Protein AF-A0A5B7CZX9-F1 (afdb_monomer_lite)

pLDDT: mean 76.93, std 22.48, range [30.38, 98.31]

InterPro domains:
  IPR000608 Ubiquitin-conjugating (UBC), catalytic core domain [PF00179] (15-114)
  IPR000608 Ubiquitin-conjugating (UBC), catalytic core domain [PS50127] (1-122)
  IPR016135 Ubiquitin-conjugating enzyme/RWD-like [G3DSA:3.10.110.10] (5-126)
  IPR016135 Ubiquitin-conjugating enzyme/RWD-like [SSF54495] (16-121)
  IPR023313 Ubiquitin-conjugating enzyme, active site [PS00183] (47-63)

Radius of gyration: 16.24 Å; chains: 1; bounding box: 46×31×41 Å

Organism: Portunus trituberculatus (NCBI:txid210409)

Secondary structure (DSSP, 8-state):
-----EEEE----PPTTSTT----EEEE--TTTTTSPPEEEESS----TTB-TTT-BBPHHHHHHH--TT--THHIIIIIHHHHHHS---SS-S-HHHHHHHHH-HHHHHHHHHHHHHHHHHHHHHHHHHGGG-PPP---EEEE-TTS-EEEE---

Foldseek 3Di:
DDQQFAWAFDPQQADALLHQAGWIKTWGDDPPPPQQPIWIATPAAAQAQQAQRPGRTGHRVLRVVPGDNPDDPLCVRVPVVNVCRVDPDLPPTNDVVLSCCVVPPVVVSRVVRNVSRVVNVVVVVVVVVVVVDDDDDPRFHWYQDPVRDTDTPPPD

Sequence (156 aa):
MFQCRWAVRKNIIFSAPYEGGVWKVRVHLPEHYPFKSPSIGFMNKVYHPNIDEVSGTVCLDVINQAWTALYDLSNIFESFLPQLLTYPNPIDPLNGDAAAMYLHKPEEYKKKVSVFATQSKKMFIMSLQFISHQPTCHEHFFEWTENGNLSILLMW

Structure (mmCIF, N/CA/C/O backbone):
data_AF-A0A5B7CZX9-F1
#
_entry.id   AF-A0A5B7CZX9-F1
#
loop_
_atom_site.group_PDB
_atom_site.id
_atom_site.type_symbol
_atom_site.label_atom_id
_atom_site.label_alt_id
_atom_site.label_comp_id
_atom_site.label_asym_id
_atom_site.label_entity_id
_atom_site.label_seq_id
_atom_site.pdbx_PDB_ins_code
_atom_site.Cartn_x
_atom_site.Cartn_y
_atom_site.Cartn_z
_atom_site.occupancy
_atom_site.B_iso_or_equiv
_atom_site.auth_seq_id
_atom_site.auth_comp_id
_atom_site.auth_asym_id
_atom_site.auth_atom_id
_atom_site.pdbx_PDB_model_num
ATOM 1 N N . MET A 1 1 ? 21.965 -18.638 -1.232 1.00 34.47 1 MET A N 1
ATOM 2 C CA . MET A 1 1 ? 21.443 -17.531 -2.062 1.00 34.47 1 MET A CA 1
ATOM 3 C C . MET A 1 1 ? 20.493 -16.735 -1.177 1.00 34.47 1 MET A C 1
ATOM 5 O O . MET A 1 1 ? 19.360 -17.152 -0.977 1.00 34.47 1 MET A O 1
ATOM 9 N N . PHE A 1 2 ? 21.006 -15.714 -0.488 1.00 30.38 2 PHE A N 1
ATOM 10 C CA . PHE A 1 2 ? 20.252 -14.985 0.533 1.00 30.38 2 PHE A CA 1
ATOM 11 C C . PHE A 1 2 ? 19.186 -14.119 -0.146 1.00 30.38 2 PHE A C 1
ATOM 13 O O . PHE A 1 2 ? 19.500 -13.091 -0.734 1.00 30.38 2 PHE A O 1
ATOM 20 N N . GLN A 1 3 ? 17.923 -14.544 -0.093 1.00 35.56 3 GLN A N 1
ATOM 21 C CA . GLN A 1 3 ? 16.805 -13.638 -0.339 1.00 35.56 3 GLN A CA 1
ATOM 22 C C . GLN A 1 3 ? 16.723 -12.691 0.861 1.00 35.56 3 GLN A C 1
ATOM 24 O O . GLN A 1 3 ? 16.081 -13.015 1.859 1.00 35.56 3 GLN A O 1
ATOM 29 N N . CYS A 1 4 ? 17.404 -11.548 0.801 1.00 38.62 4 CYS A N 1
ATOM 30 C CA . CYS A 1 4 ? 17.232 -10.503 1.804 1.00 38.62 4 CYS A CA 1
ATOM 31 C C . CYS A 1 4 ? 15.773 -10.024 1.761 1.00 38.62 4 CYS A C 1
ATOM 33 O O . CYS A 1 4 ? 15.333 -9.403 0.793 1.00 38.62 4 CYS A O 1
ATOM 35 N N . ARG A 1 5 ? 14.998 -10.379 2.791 1.00 44.12 5 ARG A N 1
ATOM 36 C CA . ARG A 1 5 ? 13.646 -9.866 3.026 1.00 44.12 5 ARG A CA 1
ATOM 37 C C . ARG A 1 5 ? 13.799 -8.643 3.913 1.00 44.12 5 ARG A C 1
ATOM 39 O O . ARG A 1 5 ? 14.006 -8.775 5.112 1.00 44.12 5 ARG A O 1
ATOM 46 N N . TRP A 1 6 ? 13.764 -7.461 3.318 1.00 49.09 6 TRP A N 1
ATOM 47 C CA . TRP A 1 6 ? 13.897 -6.223 4.074 1.00 49.09 6 TRP A CA 1
ATOM 48 C C . TRP A 1 6 ? 12.555 -5.886 4.728 1.00 49.09 6 TRP A C 1
ATOM 50 O O . TRP A 1 6 ? 11.526 -5.847 4.047 1.00 49.09 6 TRP A O 1
ATOM 60 N N . ALA A 1 7 ? 12.564 -5.641 6.037 1.00 45.75 7 ALA A N 1
ATOM 61 C CA . ALA A 1 7 ? 11.457 -5.024 6.754 1.00 45.75 7 ALA A CA 1
ATOM 62 C C . ALA A 1 7 ? 11.849 -3.575 7.050 1.00 45.75 7 ALA A C 1
ATOM 64 O O . ALA A 1 7 ? 12.808 -3.324 7.779 1.00 45.75 7 ALA A O 1
ATOM 65 N N . VAL A 1 8 ? 11.128 -2.624 6.465 1.00 47.75 8 VAL A N 1
ATOM 66 C CA . VAL A 1 8 ? 11.347 -1.199 6.723 1.00 47.75 8 VAL A CA 1
ATOM 67 C C . VAL A 1 8 ? 10.303 -0.745 7.726 1.00 47.75 8 VAL A C 1
ATOM 69 O O . VAL A 1 8 ? 9.098 -0.950 7.539 1.00 47.75 8 VAL A O 1
ATOM 72 N N . ARG A 1 9 ? 10.770 -0.119 8.803 1.00 46.38 9 ARG A N 1
ATOM 73 C CA . ARG A 1 9 ? 9.916 0.552 9.774 1.00 46.38 9 ARG A CA 1
ATOM 74 C C . ARG A 1 9 ? 10.123 2.052 9.622 1.00 46.38 9 ARG A C 1
ATOM 76 O O . ARG A 1 9 ? 11.136 2.587 10.052 1.00 46.38 9 ARG A O 1
ATOM 83 N N . LYS A 1 10 ? 9.157 2.727 9.004 1.00 51.41 10 LYS A N 1
ATOM 84 C CA . LYS A 1 10 ? 9.074 4.190 8.993 1.00 51.41 10 LYS A CA 1
ATOM 85 C C . 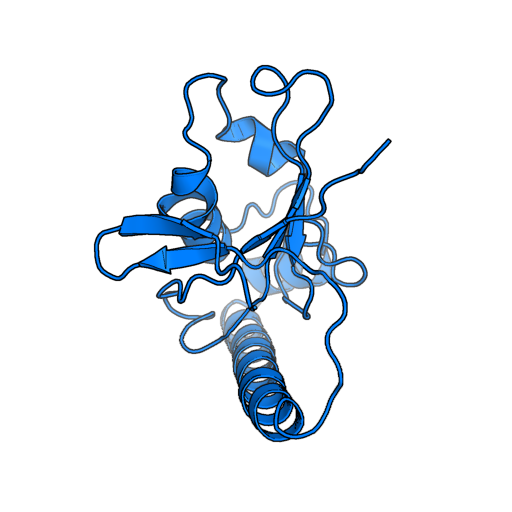LYS A 1 10 ? 7.768 4.583 9.670 1.00 51.41 10 LYS A C 1
ATOM 87 O O . LYS A 1 10 ? 6.725 4.013 9.353 1.00 51.41 10 LYS A O 1
ATOM 92 N N . ASN A 1 11 ? 7.820 5.526 10.609 1.00 50.47 11 ASN A N 1
ATOM 93 C CA . ASN A 1 11 ? 6.613 6.191 11.097 1.00 50.47 11 ASN A CA 1
ATOM 94 C C . ASN A 1 11 ? 6.110 7.093 9.968 1.00 50.47 11 ASN A C 1
ATOM 96 O O . ASN A 1 11 ? 6.481 8.259 9.874 1.00 50.47 11 ASN A O 1
ATOM 100 N N . ILE A 1 12 ? 5.333 6.517 9.056 1.00 56.28 12 ILE A N 1
ATOM 101 C CA . ILE A 1 12 ? 4.661 7.276 8.011 1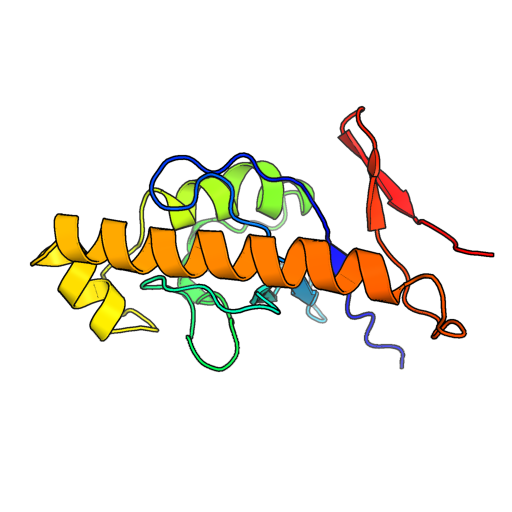.00 56.28 12 ILE A CA 1
ATOM 102 C C . ILE A 1 12 ? 3.481 7.984 8.676 1.00 56.28 12 ILE A C 1
ATOM 104 O O . ILE A 1 12 ? 2.647 7.346 9.322 1.00 56.28 12 ILE A O 1
ATOM 108 N N . ILE A 1 13 ? 3.431 9.309 8.555 1.00 56.12 13 ILE A N 1
ATOM 109 C CA . ILE A 1 13 ? 2.284 10.087 9.018 1.00 56.12 13 ILE A CA 1
ATOM 110 C C . ILE A 1 13 ? 1.178 9.879 7.991 1.00 56.12 13 ILE A C 1
ATOM 112 O O . ILE A 1 13 ? 1.189 10.472 6.915 1.00 56.12 13 ILE A O 1
ATOM 116 N N . PHE A 1 14 ? 0.250 8.986 8.305 1.00 67.44 14 PHE A N 1
ATOM 117 C CA . PHE A 1 14 ? -0.928 8.784 7.481 1.00 67.44 14 PHE A CA 1
ATOM 118 C C . PHE A 1 14 ? -2.009 9.796 7.852 1.00 67.44 14 PHE A C 1
ATOM 120 O O . PHE A 1 14 ? -2.243 10.061 9.030 1.00 67.44 14 PHE A O 1
ATOM 127 N N . SER A 1 15 ? -2.685 10.334 6.843 1.00 72.19 15 SER A N 1
ATOM 128 C CA . SER A 1 15 ? -3.921 11.090 7.014 1.00 72.19 15 SER A CA 1
ATOM 129 C C . SER A 1 15 ? -5.093 10.143 7.315 1.00 72.19 15 SER A C 1
ATOM 131 O O . SER A 1 15 ? -5.005 8.918 7.157 1.00 72.19 15 SER A O 1
ATOM 133 N N . ALA A 1 16 ? -6.215 10.700 7.776 1.00 71.00 16 ALA A N 1
ATOM 134 C CA . ALA A 1 16 ? -7.440 9.930 7.956 1.00 71.00 16 ALA A CA 1
ATOM 135 C C . ALA A 1 16 ? -7.827 9.220 6.637 1.00 71.00 16 ALA A C 1
ATOM 137 O O . ALA A 1 16 ? -7.819 9.862 5.585 1.00 71.00 16 ALA A O 1
ATOM 138 N N . PRO A 1 17 ? -8.197 7.924 6.665 1.00 84.88 17 PRO A N 1
ATOM 139 C CA . PRO A 1 17 ? -8.579 7.141 7.849 1.00 84.88 17 PRO A CA 1
ATOM 140 C C . PRO A 1 17 ? -7.476 6.274 8.492 1.00 84.88 17 PRO A C 1
ATOM 142 O O . PRO A 1 17 ? -7.764 5.570 9.459 1.00 84.88 17 PRO A O 1
ATOM 145 N N . TYR A 1 18 ? -6.238 6.302 7.993 1.00 88.56 18 TYR A N 1
ATOM 146 C CA . TYR A 1 18 ? -5.136 5.440 8.466 1.00 88.56 18 TYR A CA 1
ATOM 147 C C . TYR A 1 18 ? -4.300 6.064 9.596 1.00 88.56 18 TYR A C 1
ATOM 149 O O . TYR A 1 18 ? -3.358 5.443 10.096 1.00 88.56 18 TYR A O 1
ATOM 157 N N . GLU A 1 19 ? -4.643 7.287 9.996 1.00 84.12 19 GLU A N 1
ATOM 158 C CA . GLU A 1 19 ? -3.953 8.061 11.023 1.00 84.12 19 GLU A CA 1
ATOM 159 C C . GLU A 1 19 ? -3.718 7.271 12.320 1.00 84.12 19 GLU A C 1
ATOM 161 O O . GLU A 1 19 ? -4.586 6.561 12.835 1.00 84.12 19 GLU A O 1
ATOM 166 N N . GLY A 1 20 ? -2.502 7.393 12.857 1.00 79.88 20 GLY A N 1
ATOM 167 C CA . GLY A 1 20 ? -2.096 6.773 14.117 1.00 79.88 20 GLY A CA 1
ATOM 168 C C . GLY A 1 20 ? -1.850 5.262 14.059 1.00 79.88 20 GLY A C 1
ATOM 169 O O . GLY A 1 20 ? -1.382 4.707 15.057 1.00 79.88 20 GLY A O 1
ATOM 170 N N . GLY A 1 21 ? -2.126 4.596 12.936 1.00 83.31 21 GLY A N 1
ATOM 171 C CA . GLY A 1 21 ? -1.772 3.195 12.738 1.00 83.31 21 GLY A CA 1
ATOM 172 C C . GLY A 1 21 ? -0.270 2.988 12.538 1.00 83.31 21 GLY A C 1
ATOM 173 O O . GLY A 1 21 ? 0.454 3.881 12.101 1.00 83.31 21 GLY A O 1
ATOM 174 N N . VAL A 1 22 ? 0.209 1.790 12.878 1.00 81.69 22 VAL A N 1
ATOM 175 C CA . VAL A 1 22 ? 1.620 1.408 12.730 1.00 81.69 22 VAL A CA 1
ATOM 176 C C . VAL A 1 22 ? 1.694 0.121 11.932 1.00 81.69 22 VAL A C 1
ATOM 178 O O . VAL A 1 22 ? 1.140 -0.901 12.340 1.00 81.69 22 VAL A O 1
ATOM 181 N N . TRP A 1 23 ? 2.405 0.150 10.809 1.00 83.94 23 TRP A N 1
ATOM 182 C CA . TRP A 1 23 ? 2.562 -1.025 9.966 1.00 83.94 23 TRP A CA 1
ATOM 183 C C . TRP A 1 23 ? 4.018 -1.339 9.657 1.00 83.94 23 TRP A C 1
ATOM 185 O O . TRP A 1 23 ? 4.844 -0.450 9.464 1.00 83.94 23 TRP A O 1
ATOM 195 N N . LYS A 1 24 ? 4.316 -2.637 9.614 1.00 81.75 24 LYS A N 1
ATOM 196 C CA . LYS A 1 24 ? 5.580 -3.176 9.122 1.00 81.75 24 LYS A CA 1
ATOM 197 C C . LYS A 1 24 ? 5.410 -3.509 7.647 1.00 81.75 24 LYS A C 1
ATOM 199 O O . LYS A 1 24 ? 4.487 -4.242 7.285 1.00 81.75 24 LYS A O 1
ATOM 204 N N . VAL A 1 25 ? 6.303 -2.991 6.815 1.00 82.94 25 VAL A N 1
ATOM 205 C CA . VAL A 1 25 ? 6.261 -3.190 5.365 1.00 82.94 25 VAL A CA 1
ATOM 206 C C . VAL A 1 25 ? 7.454 -4.039 4.947 1.00 82.94 25 VAL A C 1
ATOM 208 O O . VAL A 1 25 ? 8.597 -3.726 5.282 1.00 82.94 25 VAL A O 1
ATOM 211 N N . ARG A 1 26 ? 7.178 -5.120 4.217 1.00 85.38 26 ARG A N 1
ATOM 212 C CA . ARG A 1 26 ? 8.182 -5.948 3.549 1.00 85.38 26 ARG A CA 1
ATOM 213 C C . ARG A 1 26 ? 8.400 -5.449 2.125 1.00 85.38 26 ARG A C 1
ATOM 215 O O . ARG A 1 26 ? 7.434 -5.167 1.412 1.00 85.38 26 ARG A O 1
ATOM 222 N N . VAL A 1 27 ? 9.661 -5.399 1.715 1.00 85.81 27 VAL A N 1
ATOM 223 C CA . VAL A 1 27 ? 10.074 -5.044 0.353 1.00 85.81 27 VAL A CA 1
ATOM 224 C C . VAL A 1 27 ? 10.884 -6.190 -0.232 1.00 85.81 27 VAL A C 1
ATOM 226 O O . VAL A 1 27 ? 11.846 -6.657 0.380 1.00 85.81 27 VAL A O 1
ATOM 229 N N . HIS A 1 28 ? 10.501 -6.637 -1.425 1.00 85.56 28 HIS A N 1
ATOM 230 C CA . HIS A 1 28 ? 11.234 -7.639 -2.187 1.00 85.56 28 HIS A CA 1
ATOM 231 C C . HIS A 1 28 ? 11.698 -7.049 -3.519 1.00 85.56 28 HIS A C 1
ATOM 233 O O . HIS A 1 28 ? 10.881 -6.584 -4.313 1.00 85.56 28 HIS A O 1
ATOM 239 N N . LEU A 1 29 ? 13.011 -7.071 -3.755 1.00 86.88 29 LEU A N 1
ATOM 240 C CA . LEU A 1 29 ? 13.609 -6.611 -5.005 1.00 86.88 29 LEU A CA 1
ATOM 241 C C . LEU A 1 29 ? 13.723 -7.798 -5.980 1.00 86.88 29 LEU A C 1
ATOM 243 O O . LEU A 1 29 ? 14.312 -8.813 -5.601 1.00 86.88 29 LEU A O 1
ATOM 247 N N . PRO A 1 30 ? 13.174 -7.705 -7.204 1.00 90.06 30 PRO A N 1
ATOM 248 C CA . PRO A 1 30 ? 13.300 -8.762 -8.205 1.00 90.06 30 PRO A CA 1
ATOM 249 C C . PRO A 1 30 ? 14.702 -8.795 -8.836 1.00 90.06 30 PRO A C 1
ATOM 251 O O . PRO A 1 30 ? 15.462 -7.835 -8.748 1.00 90.06 30 PRO A O 1
ATOM 254 N N . GLU A 1 31 ? 15.012 -9.871 -9.567 1.00 88.31 31 GLU A N 1
ATOM 255 C CA . GLU A 1 31 ? 16.301 -10.070 -10.258 1.00 88.31 31 GLU A CA 1
ATOM 256 C C . GLU A 1 31 ? 16.663 -8.943 -11.245 1.00 88.31 31 GLU A C 1
ATOM 258 O O . GLU A 1 31 ? 17.827 -8.587 -11.383 1.00 88.31 31 GLU A O 1
ATOM 263 N N . HIS A 1 32 ? 15.665 -8.337 -11.897 1.00 90.75 32 HIS A N 1
ATOM 264 C CA . HIS A 1 32 ? 15.861 -7.260 -12.877 1.00 90.75 32 HIS A CA 1
ATOM 265 C C . HIS A 1 32 ? 15.540 -5.863 -12.322 1.00 90.75 32 HIS A C 1
ATOM 267 O O . HIS A 1 32 ? 15.130 -4.974 -13.071 1.00 90.75 32 HIS A O 1
ATOM 273 N N . TYR A 1 33 ? 15.666 -5.656 -11.012 1.00 86.94 33 TYR A N 1
ATOM 274 C CA . TYR A 1 33 ? 15.587 -4.321 -10.417 1.00 86.94 33 TYR A CA 1
ATOM 275 C C . TYR A 1 33 ? 16.720 -3.413 -10.952 1.00 86.94 33 TYR A C 1
ATOM 277 O O . TYR A 1 33 ? 17.847 -3.894 -11.086 1.00 86.94 33 TYR A O 1
ATOM 285 N N . PRO A 1 34 ? 16.479 -2.117 -11.253 1.00 91.69 34 PRO A N 1
ATOM 286 C CA . PRO A 1 34 ? 15.238 -1.355 -11.061 1.00 91.69 34 PRO A CA 1
ATOM 287 C C . PRO A 1 34 ? 14.293 -1.345 -12.278 1.00 91.69 34 PRO A C 1
ATOM 289 O O . PRO A 1 34 ? 13.274 -0.656 -12.254 1.00 91.69 34 PRO A O 1
ATOM 292 N N . PHE A 1 35 ? 14.590 -2.096 -13.345 1.00 93.12 35 PHE A N 1
ATOM 293 C CA . PHE A 1 35 ? 13.722 -2.174 -14.532 1.00 93.12 35 PHE A CA 1
ATOM 294 C C . PHE A 1 35 ? 12.401 -2.903 -14.251 1.00 93.12 35 PHE A C 1
ATOM 296 O O . PHE A 1 35 ? 11.383 -2.588 -14.862 1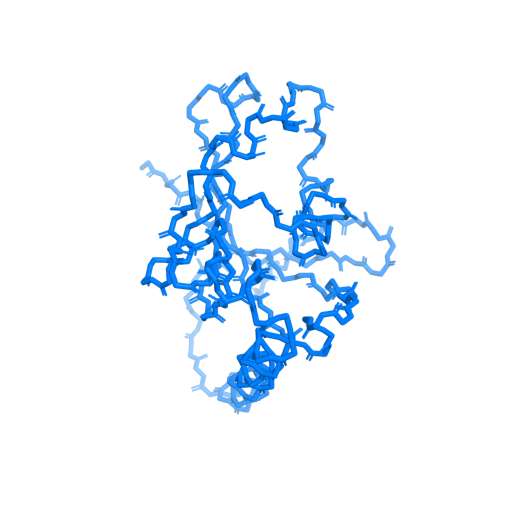.00 93.12 35 PHE A O 1
ATOM 303 N N . LYS A 1 36 ? 12.405 -3.855 -13.309 1.00 93.00 36 LYS A N 1
ATOM 304 C CA . LYS A 1 36 ? 11.195 -4.393 -12.673 1.00 93.00 36 LYS A CA 1
ATOM 305 C C . LYS A 1 36 ? 10.993 -3.743 -11.306 1.00 93.00 36 LYS A C 1
ATOM 307 O O . LYS A 1 36 ? 11.949 -3.603 -10.541 1.00 93.00 36 LYS A O 1
ATOM 312 N N . SER A 1 37 ? 9.748 -3.385 -11.007 1.00 94.81 37 SER A N 1
ATOM 313 C CA . SER A 1 37 ? 9.361 -2.780 -9.734 1.00 94.81 37 SER A CA 1
ATOM 314 C C . SER A 1 37 ? 9.555 -3.738 -8.550 1.00 94.81 37 SER A C 1
ATOM 316 O O . SER A 1 37 ? 9.503 -4.963 -8.714 1.00 94.81 37 SER A O 1
ATOM 318 N N . PRO A 1 38 ? 9.795 -3.212 -7.339 1.00 92.88 38 PRO A N 1
ATOM 319 C CA . PRO A 1 38 ? 9.805 -4.024 -6.134 1.00 92.88 38 PRO A CA 1
ATOM 320 C C . PRO A 1 38 ? 8.397 -4.520 -5.790 1.00 92.88 38 PRO A C 1
ATOM 322 O O . PRO A 1 38 ? 7.402 -3.834 -6.011 1.00 92.88 38 PRO A O 1
ATOM 325 N N . SER A 1 39 ? 8.306 -5.698 -5.176 1.00 92.00 39 SER A N 1
ATOM 326 C CA . SER A 1 39 ? 7.059 -6.169 -4.568 1.00 92.00 39 SER A CA 1
ATOM 327 C C . SER A 1 39 ? 6.947 -5.659 -3.135 1.00 92.00 39 SER A C 1
ATOM 329 O O . SER A 1 39 ? 7.871 -5.831 -2.333 1.00 92.00 39 SER A O 1
ATOM 331 N N . ILE A 1 40 ? 5.803 -5.060 -2.808 1.00 93.69 40 ILE A N 1
ATOM 332 C CA . ILE A 1 40 ? 5.535 -4.444 -1.505 1.00 93.69 40 ILE A CA 1
ATOM 333 C C . ILE A 1 40 ? 4.419 -5.205 -0.799 1.00 93.69 40 ILE A C 1
ATOM 335 O O . ILE A 1 40 ? 3.419 -5.584 -1.409 1.00 93.69 40 ILE A O 1
ATOM 339 N N . GLY A 1 41 ? 4.573 -5.432 0.503 1.00 92.31 41 GLY A N 1
ATOM 340 C CA . GLY A 1 41 ? 3.510 -6.019 1.309 1.00 92.31 41 GLY A CA 1
ATOM 341 C C . GLY A 1 41 ? 3.517 -5.539 2.750 1.00 92.31 41 GLY A C 1
ATOM 342 O O . GLY A 1 41 ? 4.560 -5.248 3.325 1.00 92.31 41 GLY A O 1
ATOM 343 N N . PHE A 1 42 ? 2.346 -5.501 3.359 1.00 91.19 42 PHE A N 1
ATOM 344 C CA . PHE A 1 42 ? 2.158 -5.235 4.772 1.00 91.19 42 PHE A CA 1
ATOM 345 C C . PHE A 1 42 ? 2.242 -6.550 5.553 1.00 91.19 42 PHE A C 1
ATOM 347 O O . PHE A 1 42 ? 1.654 -7.559 5.171 1.00 91.19 42 PHE A O 1
ATOM 354 N N . MET A 1 43 ? 3.026 -6.576 6.630 1.00 84.81 43 MET A N 1
ATOM 355 C CA . MET A 1 43 ? 3.178 -7.775 7.467 1.00 84.81 43 MET A CA 1
ATOM 356 C C . MET A 1 43 ? 2.043 -7.918 8.481 1.00 84.81 43 MET A C 1
ATOM 358 O O . MET A 1 43 ? 1.720 -9.022 8.905 1.00 84.81 43 MET A O 1
ATOM 362 N N . ASN A 1 44 ? 1.447 -6.801 8.886 1.00 85.62 44 ASN A N 1
ATOM 363 C CA . ASN A 1 44 ? 0.273 -6.756 9.741 1.00 85.62 44 ASN A CA 1
ATOM 364 C C . ASN A 1 44 ? -0.929 -6.227 8.954 1.00 85.62 44 ASN A C 1
ATOM 366 O O . ASN A 1 44 ? -0.768 -5.504 7.973 1.00 85.62 44 ASN A O 1
ATOM 370 N N . LYS A 1 45 ? -2.134 -6.603 9.394 1.00 91.56 45 LYS A N 1
ATOM 371 C CA . LYS A 1 45 ? -3.366 -6.391 8.628 1.00 91.56 45 LYS A CA 1
ATOM 372 C C . LYS A 1 45 ? -3.607 -4.915 8.285 1.00 91.56 45 LYS A C 1
ATOM 374 O O . LYS A 1 45 ? -3.537 -4.040 9.152 1.00 91.56 45 LYS A O 1
ATOM 379 N N . VAL A 1 46 ? -3.967 -4.680 7.027 1.00 93.00 46 VAL A N 1
ATOM 380 C CA . VAL A 1 46 ? -4.465 -3.411 6.484 1.00 93.00 46 VAL A CA 1
ATOM 381 C C . VAL A 1 46 ? -5.768 -3.714 5.759 1.00 93.00 46 VAL A C 1
ATOM 383 O O . VAL A 1 46 ? -5.853 -4.717 5.057 1.00 93.00 46 VAL A O 1
ATOM 386 N N . TYR A 1 47 ? -6.770 -2.856 5.920 1.00 96.75 47 TYR A N 1
ATOM 387 C CA . TYR A 1 47 ? -8.017 -2.959 5.171 1.00 96.75 47 TYR A CA 1
ATOM 388 C C . TYR A 1 47 ? -8.027 -1.906 4.065 1.00 96.75 47 TYR A C 1
ATOM 390 O O . TYR A 1 47 ? -8.233 -0.741 4.372 1.00 96.75 47 TYR A O 1
ATOM 398 N N . HIS A 1 48 ? -7.760 -2.288 2.814 1.00 97.38 48 HIS A N 1
ATOM 399 C CA . HIS A 1 48 ? -7.611 -1.346 1.699 1.00 97.38 48 HIS A CA 1
ATOM 400 C C . HIS A 1 48 ? -7.953 -2.013 0.350 1.00 97.38 48 HIS A C 1
ATOM 402 O O . HIS A 1 48 ? -7.574 -3.167 0.158 1.00 97.38 48 HIS A O 1
ATOM 408 N N . PRO A 1 49 ? -8.586 -1.312 -0.615 1.00 98.19 49 PRO A N 1
ATOM 409 C CA . PRO A 1 49 ? -8.967 -1.874 -1.920 1.00 98.19 49 PRO A CA 1
ATOM 410 C C . PRO A 1 49 ? -7.831 -2.559 -2.697 1.00 98.19 49 PRO A C 1
ATOM 412 O O . PRO A 1 49 ? -8.012 -3.636 -3.256 1.00 98.19 49 PRO A O 1
ATOM 415 N N . ASN A 1 50 ? -6.639 -1.961 -2.710 1.00 98.31 50 ASN A N 1
ATOM 416 C CA . ASN A 1 50 ? -5.476 -2.471 -3.455 1.00 98.31 50 ASN A CA 1
ATOM 417 C C . ASN A 1 50 ? -4.494 -3.294 -2.607 1.00 98.31 50 ASN A C 1
ATOM 419 O O . ASN A 1 50 ? -3.345 -3.464 -3.015 1.00 98.31 50 ASN A O 1
ATOM 423 N N . ILE A 1 51 ? -4.905 -3.754 -1.421 1.00 98.00 51 ILE A N 1
ATOM 424 C CA . ILE A 1 51 ? -4.082 -4.608 -0.556 1.00 98.00 51 ILE A CA 1
ATOM 425 C C . ILE A 1 51 ? -4.842 -5.905 -0.306 1.00 98.00 51 ILE A C 1
ATOM 427 O O . ILE A 1 51 ? -5.970 -5.884 0.185 1.00 98.00 51 ILE A O 1
ATOM 431 N N . ASP A 1 52 ? -4.216 -7.033 -0.626 1.00 97.19 52 ASP A N 1
ATOM 432 C CA . ASP A 1 52 ? -4.767 -8.346 -0.309 1.00 97.19 52 ASP A CA 1
ATOM 433 C C . ASP A 1 52 ? -4.859 -8.530 1.214 1.00 97.19 52 ASP A C 1
ATOM 435 O O . ASP A 1 52 ? -3.867 -8.381 1.929 1.00 97.19 52 ASP A O 1
ATOM 439 N N . GLU A 1 53 ? -6.044 -8.858 1.726 1.00 93.75 53 GLU A N 1
ATOM 440 C CA . GLU A 1 53 ? -6.306 -8.880 3.172 1.00 93.75 53 GLU A CA 1
ATOM 441 C C . GLU A 1 53 ? -5.577 -10.024 3.894 1.00 93.75 53 GLU A C 1
ATOM 443 O O . GLU A 1 53 ? -5.249 -9.908 5.079 1.00 93.75 53 GLU A O 1
ATOM 448 N N . VAL A 1 54 ? -5.302 -11.125 3.186 1.00 92.81 54 VAL A N 1
ATOM 449 C CA . VAL A 1 54 ? -4.678 -12.326 3.758 1.00 92.81 54 VAL A CA 1
ATOM 450 C C . VAL A 1 54 ? -3.159 -12.197 3.780 1.00 92.81 54 VAL A C 1
ATOM 452 O O . VAL A 1 54 ? -2.533 -12.350 4.829 1.00 92.81 54 VAL A O 1
ATOM 455 N N . SER A 1 55 ? -2.548 -11.913 2.633 1.00 94.19 55 SER A N 1
ATOM 456 C CA . SER A 1 55 ? -1.094 -11.822 2.491 1.00 94.19 55 SER A CA 1
ATOM 457 C C . SER A 1 55 ? -0.542 -10.433 2.817 1.00 94.19 55 SER A C 1
ATOM 459 O O . SER A 1 55 ? 0.660 -10.303 3.069 1.00 94.19 55 SER A O 1
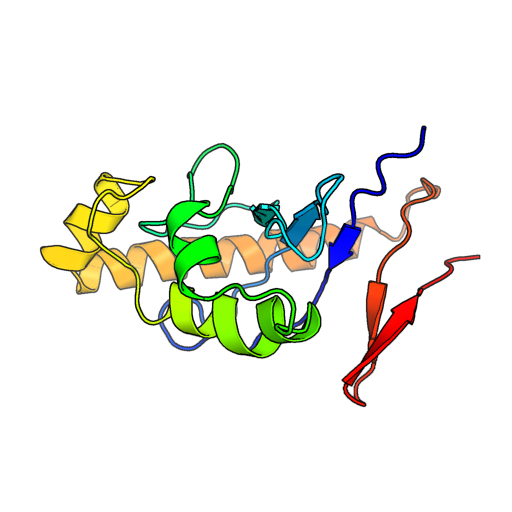ATOM 461 N N . GLY A 1 56 ? -1.371 -9.388 2.774 1.00 95.12 56 GLY A N 1
ATOM 462 C CA . GLY A 1 56 ? -0.961 -7.987 2.879 1.00 95.12 56 GLY A CA 1
ATOM 463 C C . GLY A 1 56 ? -0.271 -7.450 1.623 1.00 95.12 56 GLY A C 1
ATOM 464 O O . GLY A 1 56 ? 0.340 -6.386 1.675 1.00 95.12 56 GLY A O 1
ATOM 465 N N . THR A 1 57 ? -0.292 -8.183 0.510 1.00 96.06 57 THR A N 1
ATOM 466 C CA . THR A 1 57 ? 0.396 -7.787 -0.727 1.00 96.06 57 THR A CA 1
ATOM 467 C C . THR A 1 57 ? -0.280 -6.572 -1.353 1.00 96.06 57 THR A C 1
ATOM 469 O O . THR A 1 57 ? -1.498 -6.556 -1.519 1.00 96.06 57 THR A O 1
ATOM 472 N N . VAL A 1 58 ? 0.511 -5.559 -1.707 1.00 97.44 58 VAL A N 1
ATOM 473 C CA . VAL A 1 58 ? 0.047 -4.416 -2.500 1.00 97.44 58 VAL A CA 1
ATOM 474 C C . VAL A 1 58 ? -0.054 -4.855 -3.957 1.00 97.44 58 VAL A C 1
ATOM 476 O O . VAL A 1 58 ? 0.848 -5.526 -4.460 1.00 97.44 58 VAL A O 1
ATOM 479 N N . CYS A 1 59 ? -1.140 -4.484 -4.633 1.00 97.25 59 CYS A N 1
ATOM 480 C CA . CYS A 1 59 ? -1.341 -4.818 -6.040 1.00 97.25 59 CYS A CA 1
ATOM 481 C C . CYS A 1 59 ? -0.147 -4.369 -6.902 1.00 97.25 59 CYS A C 1
ATOM 483 O O . CYS A 1 59 ? 0.318 -3.232 -6.819 1.00 97.25 59 CYS A O 1
ATOM 485 N N . LEU A 1 60 ? 0.369 -5.283 -7.726 1.00 95.50 60 LEU A N 1
ATOM 486 C CA . LEU A 1 60 ? 1.540 -5.012 -8.555 1.00 95.50 60 LEU A CA 1
ATOM 487 C C . LEU A 1 60 ? 1.233 -3.974 -9.643 1.00 95.50 60 LEU A C 1
ATOM 489 O O . LEU A 1 60 ? 2.084 -3.144 -9.954 1.00 95.50 60 LEU A O 1
ATOM 493 N N . ASP A 1 61 ? 0.009 -3.971 -10.166 1.00 95.12 61 ASP A N 1
ATOM 494 C CA . ASP A 1 61 ? -0.389 -3.052 -11.231 1.00 95.12 61 ASP A CA 1
ATOM 495 C C . ASP A 1 61 ? -0.420 -1.600 -10.747 1.00 95.12 61 ASP A C 1
ATOM 497 O O . ASP A 1 61 ? 0.050 -0.715 -11.459 1.00 95.12 61 ASP A O 1
ATOM 501 N N . VAL A 1 62 ? -0.865 -1.340 -9.508 1.00 95.75 62 VAL A N 1
ATOM 502 C CA . VAL A 1 62 ? -0.804 0.021 -8.939 1.00 95.75 62 VAL A CA 1
ATOM 503 C C . VAL A 1 62 ? 0.632 0.461 -8.647 1.00 95.75 62 VAL A C 1
ATOM 505 O O . VAL A 1 62 ? 0.946 1.635 -8.812 1.00 95.75 62 VAL A O 1
ATOM 508 N N . ILE A 1 63 ? 1.530 -0.460 -8.274 1.00 95.31 63 ILE A N 1
ATOM 509 C CA . ILE A 1 63 ? 2.962 -0.147 -8.126 1.00 95.31 63 ILE A CA 1
ATOM 510 C C . ILE A 1 63 ? 3.553 0.231 -9.490 1.00 95.31 63 ILE A C 1
ATOM 512 O O . ILE A 1 63 ? 4.243 1.242 -9.613 1.00 95.31 63 ILE A O 1
ATOM 516 N N . ASN A 1 64 ? 3.252 -0.548 -10.529 1.00 94.94 64 ASN A N 1
ATOM 517 C CA . ASN A 1 64 ? 3.773 -0.338 -11.880 1.00 94.94 64 ASN A CA 1
ATOM 518 C C . ASN A 1 64 ? 3.276 0.954 -12.543 1.00 94.94 64 ASN A C 1
ATOM 520 O O . ASN A 1 64 ? 3.945 1.454 -13.441 1.00 94.94 64 ASN A O 1
ATOM 524 N N . GLN A 1 65 ? 2.148 1.519 -12.103 1.00 93.56 65 GLN A N 1
ATOM 525 C CA . GLN A 1 65 ? 1.673 2.827 -12.574 1.00 93.56 65 GLN A CA 1
ATOM 526 C C . GLN A 1 65 ? 2.569 3.987 -12.112 1.00 93.56 65 GLN A C 1
ATOM 528 O O . GLN A 1 65 ? 2.674 4.991 -12.812 1.00 93.56 65 GLN A O 1
ATOM 533 N N . ALA A 1 66 ? 3.211 3.858 -10.947 1.00 91.69 66 ALA A N 1
ATOM 534 C CA . ALA A 1 66 ? 4.089 4.885 -10.382 1.00 91.69 66 ALA A CA 1
ATOM 535 C C . ALA A 1 66 ? 5.582 4.593 -10.606 1.00 91.69 66 ALA A C 1
ATOM 537 O O . ALA A 1 66 ? 6.401 5.513 -10.644 1.00 91.69 66 ALA A O 1
ATOM 538 N N . TRP A 1 67 ? 5.954 3.316 -10.722 1.00 95.25 67 TRP A N 1
ATOM 539 C CA . TRP A 1 67 ? 7.349 2.898 -10.760 1.00 95.25 67 TRP A CA 1
ATOM 540 C C . TRP A 1 67 ? 8.034 3.232 -12.086 1.00 95.25 67 TRP A C 1
ATOM 542 O O . TRP A 1 67 ? 7.554 2.913 -13.171 1.00 95.25 67 TRP A O 1
ATOM 552 N N . THR A 1 68 ? 9.240 3.781 -11.986 1.00 95.00 68 THR A N 1
ATOM 553 C CA . THR A 1 68 ? 10.192 3.888 -13.095 1.00 95.00 68 THR A CA 1
ATOM 554 C C . THR A 1 68 ? 11.574 3.486 -12.588 1.00 95.00 68 THR A C 1
ATOM 556 O O . THR A 1 68 ? 11.826 3.533 -11.387 1.00 95.00 68 THR A O 1
ATOM 559 N N . ALA A 1 69 ? 12.505 3.137 -13.479 1.00 91.94 69 ALA A N 1
ATOM 560 C CA . ALA A 1 69 ? 13.872 2.784 -13.075 1.00 91.94 69 ALA A CA 1
ATOM 561 C C . ALA A 1 69 ? 14.636 3.932 -12.373 1.00 91.94 69 ALA A C 1
ATOM 563 O O . ALA A 1 69 ? 15.671 3.691 -11.760 1.00 91.94 69 ALA A O 1
ATOM 564 N N . LEU A 1 70 ? 14.127 5.168 -12.470 1.00 92.06 70 LEU A N 1
ATOM 565 C CA . LEU A 1 70 ? 14.654 6.361 -11.801 1.00 92.06 70 LEU A CA 1
ATOM 566 C C . LEU A 1 70 ? 13.941 6.664 -10.472 1.00 92.06 70 LEU A C 1
ATOM 568 O O . LEU A 1 70 ? 14.302 7.616 -9.784 1.00 92.06 70 LEU A O 1
ATOM 572 N N . TYR A 1 71 ? 12.908 5.896 -10.124 1.00 87.00 71 TYR A N 1
ATOM 573 C CA . TYR A 1 71 ? 12.137 6.091 -8.906 1.00 87.00 71 TYR A CA 1
ATOM 574 C C . TYR A 1 71 ? 12.911 5.528 -7.712 1.00 87.00 71 TYR A C 1
ATOM 576 O O . TYR A 1 71 ? 13.130 4.321 -7.616 1.00 87.00 71 TYR A O 1
ATOM 584 N N . ASP A 1 72 ? 13.345 6.407 -6.809 1.00 85.69 72 ASP A N 1
ATOM 585 C CA . ASP A 1 72 ? 14.080 5.989 -5.615 1.00 85.69 72 ASP A CA 1
ATOM 586 C C . ASP A 1 72 ? 13.208 5.111 -4.699 1.00 85.69 72 ASP A C 1
ATOM 588 O O . ASP A 1 72 ? 12.005 5.329 -4.536 1.00 85.69 72 ASP A O 1
ATOM 592 N N . LEU A 1 73 ? 13.823 4.112 -4.068 1.00 82.81 73 LEU A N 1
ATOM 593 C CA . LEU A 1 73 ? 13.159 3.191 -3.152 1.00 82.81 73 LEU A CA 1
ATOM 594 C C . LEU A 1 73 ? 12.598 3.925 -1.922 1.00 82.81 73 LEU A C 1
ATOM 596 O O . LEU A 1 73 ? 11.567 3.528 -1.380 1.00 82.81 73 LEU A O 1
ATOM 600 N N . SER A 1 74 ? 13.248 5.013 -1.502 1.00 85.25 74 SER A N 1
ATOM 601 C CA . SER A 1 74 ? 12.782 5.915 -0.439 1.00 85.25 74 SER A CA 1
ATOM 602 C C . SER A 1 74 ? 11.379 6.476 -0.720 1.00 85.25 74 SER A C 1
ATOM 604 O O . SER A 1 74 ? 10.519 6.483 0.171 1.00 85.25 74 SER A O 1
ATOM 606 N N . ASN A 1 75 ? 11.101 6.819 -1.984 1.00 87.69 75 ASN A N 1
ATOM 607 C CA . ASN A 1 75 ? 9.831 7.389 -2.433 1.00 87.69 75 ASN A CA 1
ATOM 608 C C . ASN A 1 75 ? 8.652 6.427 -2.258 1.00 87.69 75 ASN A C 1
ATOM 610 O O . ASN A 1 75 ? 7.508 6.878 -2.172 1.00 87.69 75 ASN A O 1
ATOM 614 N N . ILE A 1 76 ? 8.899 5.116 -2.134 1.00 87.62 76 ILE A N 1
ATOM 615 C CA . ILE A 1 76 ? 7.843 4.151 -1.797 1.00 87.62 76 ILE A CA 1
ATOM 616 C C . ILE A 1 76 ? 7.185 4.523 -0.467 1.00 87.62 76 ILE A C 1
ATOM 618 O O . ILE A 1 76 ? 5.962 4.506 -0.342 1.00 87.62 76 ILE A O 1
ATOM 622 N N . PHE A 1 77 ? 7.997 4.878 0.526 1.00 84.44 77 PHE A N 1
ATOM 623 C CA . PHE A 1 77 ? 7.532 5.192 1.875 1.00 84.44 77 PHE A CA 1
ATOM 624 C C . PHE A 1 77 ? 7.129 6.655 2.031 1.00 84.44 77 PHE A C 1
ATOM 626 O O . PHE A 1 77 ? 6.252 6.959 2.835 1.00 84.44 77 PHE A O 1
ATOM 633 N N . GLU A 1 78 ? 7.782 7.555 1.297 1.00 83.44 78 GLU A N 1
ATOM 634 C CA . GLU A 1 78 ? 7.566 9.002 1.414 1.00 83.44 78 GLU A CA 1
ATOM 635 C C . GLU A 1 78 ? 6.412 9.514 0.560 1.00 83.44 78 GLU A C 1
ATOM 637 O O . GLU A 1 78 ? 5.777 10.498 0.928 1.00 83.44 78 GLU A O 1
ATOM 642 N N . SER A 1 79 ? 6.119 8.843 -0.554 1.00 89.06 79 SER A N 1
ATOM 643 C CA . SER A 1 79 ? 5.147 9.318 -1.537 1.00 89.06 79 SER A CA 1
ATOM 644 C C . SER A 1 79 ? 4.126 8.246 -1.900 1.00 89.06 79 SER A C 1
ATOM 646 O O . SER A 1 79 ? 2.941 8.408 -1.609 1.00 89.06 79 SER A O 1
ATOM 648 N N . PHE A 1 80 ? 4.567 7.113 -2.452 1.00 92.69 80 PHE A N 1
ATOM 649 C CA . PHE A 1 80 ? 3.661 6.112 -3.020 1.00 92.69 80 PHE A CA 1
ATOM 650 C C . PHE A 1 80 ? 2.666 5.535 -2.001 1.00 92.69 80 PHE A C 1
ATOM 652 O O . PHE A 1 80 ? 1.460 5.596 -2.226 1.00 92.69 80 PHE A O 1
ATOM 659 N N . LEU A 1 81 ? 3.135 4.988 -0.872 1.00 91.75 81 LEU A N 1
ATOM 660 C CA . LEU A 1 81 ? 2.252 4.393 0.140 1.00 91.75 81 LEU A CA 1
ATOM 661 C C . LEU A 1 81 ? 1.311 5.424 0.795 1.00 91.75 81 LEU A C 1
ATOM 663 O O . LEU A 1 81 ? 0.119 5.124 0.895 1.00 91.75 81 LEU A O 1
ATOM 667 N N . PRO A 1 82 ? 1.772 6.626 1.210 1.00 89.19 82 PRO A N 1
ATOM 668 C CA . PRO A 1 82 ? 0.874 7.691 1.660 1.00 89.19 82 PRO A CA 1
ATOM 669 C C . PRO A 1 82 ? -0.219 8.039 0.643 1.00 89.19 82 PRO A C 1
ATOM 671 O O . PRO A 1 82 ? -1.392 8.144 1.010 1.00 89.19 82 PRO A O 1
ATOM 674 N N . GLN A 1 83 ? 0.148 8.192 -0.633 1.00 91.44 83 GLN A N 1
ATOM 675 C CA . GLN A 1 83 ? -0.799 8.524 -1.696 1.00 91.44 83 GLN A CA 1
ATOM 676 C C . GLN A 1 83 ? -1.802 7.396 -1.931 1.00 91.44 83 GLN A C 1
ATOM 678 O O . GLN A 1 83 ? -3.001 7.664 -1.951 1.00 91.44 83 GLN A O 1
ATOM 683 N N . LEU A 1 84 ? -1.332 6.150 -2.029 1.00 94.06 84 LEU A N 1
ATOM 684 C CA . LEU A 1 84 ? -2.182 4.982 -2.253 1.00 94.06 84 LEU A CA 1
ATOM 685 C C . LEU A 1 84 ? -3.229 4.828 -1.145 1.00 94.06 84 LEU A C 1
ATOM 687 O O . LEU A 1 84 ? -4.405 4.659 -1.439 1.00 94.06 84 LEU A O 1
ATOM 691 N N . LEU A 1 85 ? -2.819 4.938 0.123 1.00 92.06 85 LEU A N 1
ATOM 692 C CA . LEU A 1 85 ? -3.738 4.804 1.258 1.00 92.06 85 LEU A CA 1
ATOM 693 C C . LEU A 1 85 ? -4.741 5.962 1.351 1.00 92.06 85 LEU A C 1
ATOM 695 O O . LEU A 1 85 ? -5.847 5.773 1.858 1.00 92.06 85 LEU A O 1
ATOM 699 N N . THR A 1 86 ? -4.374 7.149 0.865 1.00 90.00 86 THR A N 1
ATOM 700 C CA . THR A 1 86 ? -5.281 8.307 0.825 1.00 90.00 86 THR A CA 1
ATOM 701 C C . THR A 1 86 ? -6.288 8.186 -0.320 1.00 90.00 86 THR A C 1
ATOM 703 O O . THR A 1 86 ? -7.472 8.477 -0.140 1.00 90.00 86 THR A O 1
ATOM 706 N N . TYR A 1 87 ? -5.832 7.727 -1.486 1.00 91.31 87 TYR A N 1
ATOM 707 C CA . TYR A 1 87 ? -6.612 7.652 -2.718 1.00 91.31 87 TYR A CA 1
ATOM 708 C C . TYR A 1 87 ? -6.519 6.241 -3.318 1.00 91.31 87 TYR A C 1
ATOM 710 O O . TYR A 1 87 ? -5.720 6.007 -4.228 1.00 91.31 87 TYR A O 1
ATOM 718 N N . PRO A 1 88 ? -7.331 5.288 -2.819 1.00 92.69 88 PRO A N 1
ATOM 719 C CA . PRO A 1 88 ? -7.361 3.939 -3.362 1.00 92.69 88 PRO A CA 1
ATOM 720 C C . PRO A 1 88 ? -7.784 3.939 -4.831 1.00 92.69 88 PRO A C 1
ATOM 722 O O . PRO A 1 88 ? -8.637 4.730 -5.235 1.00 92.69 88 PRO A O 1
ATOM 725 N N . ASN A 1 89 ? -7.266 2.992 -5.610 1.00 91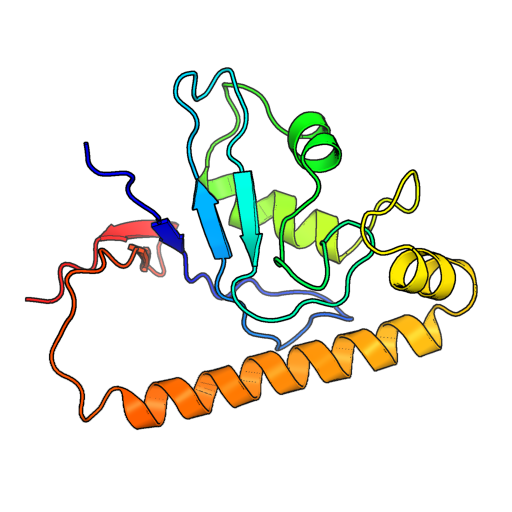.31 89 ASN A N 1
ATOM 726 C CA . ASN A 1 89 ? -7.781 2.707 -6.942 1.00 91.31 89 ASN A CA 1
ATOM 727 C C . ASN A 1 89 ? -8.916 1.666 -6.835 1.00 91.31 89 ASN A C 1
ATOM 729 O O . ASN A 1 89 ? -8.641 0.512 -6.501 1.00 91.31 89 ASN A O 1
ATOM 733 N N . PRO A 1 90 ? -10.186 2.028 -7.093 1.00 90.56 90 PRO A N 1
ATOM 734 C CA . PRO A 1 90 ? -11.302 1.090 -7.002 1.00 90.56 90 PRO A CA 1
ATOM 735 C C . PRO A 1 90 ? -11.459 0.197 -8.245 1.00 90.56 90 PRO A C 1
ATOM 737 O O . PRO A 1 90 ? -12.333 -0.667 -8.245 1.00 90.56 90 PRO A O 1
ATOM 740 N N . ILE A 1 91 ? -10.666 0.413 -9.299 1.00 89.81 91 ILE A N 1
ATOM 741 C CA . ILE A 1 91 ? -10.671 -0.396 -10.523 1.00 89.81 91 ILE A CA 1
ATOM 742 C C . ILE A 1 91 ? -9.867 -1.671 -10.251 1.00 89.81 91 ILE A C 1
ATOM 744 O O . ILE A 1 91 ? -8.736 -1.588 -9.778 1.00 89.81 91 ILE A O 1
ATOM 748 N N . ASP A 1 92 ? -10.465 -2.832 -10.527 1.00 90.75 92 ASP A N 1
ATOM 749 C CA . ASP A 1 92 ? -9.882 -4.168 -10.323 1.00 90.75 92 ASP A CA 1
ATOM 750 C C . ASP A 1 92 ? -9.186 -4.350 -8.951 1.00 90.75 92 ASP A C 1
ATOM 752 O O . ASP A 1 92 ? -7.976 -4.584 -8.858 1.00 90.75 92 ASP A O 1
ATOM 756 N N . PRO A 1 93 ? -9.938 -4.212 -7.840 1.00 96.56 93 PRO A N 1
ATOM 757 C CA . PRO A 1 93 ? -9.381 -4.254 -6.493 1.00 96.56 93 PRO A CA 1
ATOM 758 C C . PRO A 1 93 ? -8.957 -5.674 -6.090 1.00 96.56 93 PRO A C 1
ATOM 760 O O . PRO A 1 93 ? -9.617 -6.655 -6.427 1.00 96.56 93 PRO A O 1
ATOM 763 N N . LEU A 1 94 ? -7.916 -5.783 -5.257 1.00 97.38 94 LEU A N 1
ATOM 764 C CA . LEU A 1 94 ? -7.580 -7.048 -4.586 1.00 97.38 94 LEU A CA 1
ATOM 765 C C . LEU A 1 94 ? -8.563 -7.363 -3.455 1.00 97.38 94 LEU A C 1
ATOM 767 O O . LEU A 1 94 ? -8.839 -8.525 -3.172 1.00 97.38 94 LEU A O 1
ATOM 771 N N . ASN A 1 95 ? -9.101 -6.325 -2.813 1.00 97.62 95 ASN A N 1
ATOM 772 C CA . ASN A 1 95 ? -10.130 -6.438 -1.791 1.00 97.62 95 ASN A CA 1
ATOM 773 C C . ASN A 1 95 ? -11.432 -5.805 -2.300 1.00 97.62 95 ASN A C 1
ATOM 775 O O . ASN A 1 95 ? -11.664 -4.601 -2.146 1.00 97.62 95 ASN A O 1
ATOM 779 N N . GLY A 1 96 ? -12.277 -6.634 -2.919 1.00 97.44 96 GLY A N 1
ATOM 780 C CA . GLY A 1 96 ? -13.568 -6.214 -3.471 1.00 97.44 96 GLY A CA 1
ATOM 781 C C . GLY A 1 96 ? -14.512 -5.626 -2.421 1.00 97.44 96 GLY A C 1
ATOM 782 O O . GLY A 1 96 ? -15.167 -4.620 -2.687 1.00 97.44 96 GLY A O 1
ATOM 783 N N . ASP A 1 97 ? -14.517 -6.171 -1.202 1.00 97.00 97 ASP A N 1
ATOM 784 C CA . ASP A 1 97 ? -15.340 -5.654 -0.103 1.00 97.00 97 ASP A CA 1
ATOM 785 C C . ASP A 1 97 ? -14.899 -4.249 0.315 1.00 97.00 97 ASP A C 1
ATOM 787 O O . ASP A 1 97 ? -15.730 -3.362 0.524 1.00 97.00 97 ASP A O 1
ATOM 791 N N . ALA A 1 98 ? -13.585 -4.027 0.429 1.00 97.12 98 ALA A N 1
ATOM 792 C CA . ALA A 1 98 ? -13.030 -2.716 0.750 1.00 97.12 98 ALA A CA 1
ATOM 793 C C . ALA A 1 98 ? -13.346 -1.698 -0.350 1.00 97.12 98 ALA A C 1
ATOM 795 O O . ALA A 1 98 ? -13.716 -0.570 -0.032 1.00 97.12 98 ALA A O 1
ATOM 796 N N . ALA A 1 99 ? -13.256 -2.092 -1.623 1.00 97.38 99 ALA A N 1
ATOM 797 C CA . ALA A 1 99 ? -13.601 -1.232 -2.752 1.00 97.38 99 ALA A CA 1
ATOM 798 C C . ALA A 1 99 ? -15.095 -0.877 -2.777 1.00 97.38 99 ALA A C 1
ATOM 800 O O . ALA A 1 99 ? -15.447 0.297 -2.886 1.00 97.38 99 ALA A O 1
ATOM 801 N N . ALA A 1 100 ? -15.979 -1.863 -2.600 1.00 97.31 100 ALA A N 1
ATOM 802 C CA . ALA A 1 100 ? -17.421 -1.640 -2.546 1.00 97.31 100 ALA A CA 1
ATOM 803 C C . ALA A 1 100 ? -17.806 -0.721 -1.377 1.00 97.31 100 ALA A C 1
ATOM 805 O O . ALA A 1 100 ? -18.615 0.194 -1.539 1.00 97.31 100 ALA A O 1
ATOM 806 N N . MET A 1 101 ? -17.199 -0.918 -0.203 1.00 97.00 101 MET A N 1
ATOM 807 C CA . MET A 1 101 ? -17.425 -0.056 0.956 1.00 97.00 101 MET A CA 1
ATOM 808 C C . MET A 1 101 ? -16.871 1.353 0.728 1.00 97.00 101 MET A C 1
ATOM 810 O O . MET A 1 101 ? -17.544 2.323 1.062 1.00 97.00 101 MET A O 1
ATOM 814 N N . TYR A 1 102 ? -15.691 1.485 0.121 1.00 95.94 102 TYR A N 1
ATOM 815 C CA . TYR A 1 102 ? -15.107 2.778 -0.238 1.00 95.94 102 TYR A CA 1
ATOM 816 C C . TYR A 1 102 ? -16.017 3.577 -1.184 1.00 95.94 102 TYR A C 1
ATOM 818 O O . TYR A 1 102 ? -16.261 4.757 -0.937 1.00 95.94 102 TYR A O 1
ATOM 826 N N . LEU A 1 103 ? -16.571 2.930 -2.215 1.00 95.81 103 LEU A N 1
ATOM 827 C CA . LEU A 1 103 ? -17.424 3.575 -3.219 1.00 95.81 103 LEU A CA 1
ATOM 828 C C . LEU A 1 103 ? -18.839 3.883 -2.718 1.00 95.81 103 LEU A C 1
ATOM 830 O O . LEU A 1 103 ? -19.376 4.951 -3.004 1.00 95.81 103 LEU A O 1
ATOM 834 N N . HIS A 1 104 ? -19.466 2.951 -1.999 1.00 97.06 104 HIS A N 1
ATOM 835 C CA . HIS A 1 104 ? -20.896 3.035 -1.683 1.00 97.06 104 HIS A CA 1
ATOM 836 C C . HIS A 1 104 ? -21.187 3.408 -0.228 1.00 97.06 104 HIS A C 1
ATOM 838 O O . HIS A 1 104 ? -22.301 3.826 0.086 1.00 97.06 104 HIS A O 1
ATOM 844 N N . LYS A 1 105 ? -20.217 3.240 0.678 1.00 96.56 105 LYS A N 1
ATOM 845 C CA . LYS A 1 105 ? -20.384 3.423 2.128 1.00 96.56 105 LYS A CA 1
ATOM 846 C C . LYS A 1 105 ? -19.140 4.069 2.767 1.00 96.56 105 LYS A C 1
ATOM 848 O O . LYS A 1 105 ? -18.548 3.493 3.687 1.00 96.56 105 LYS A O 1
ATOM 853 N N . PRO A 1 106 ? -18.733 5.273 2.325 1.00 93.50 106 PRO A N 1
ATOM 854 C CA . PRO A 1 106 ? -17.452 5.876 2.703 1.00 93.50 106 PRO A CA 1
ATOM 855 C C . PRO A 1 106 ? -17.286 6.076 4.217 1.00 93.50 106 PRO A C 1
ATOM 857 O O . PRO A 1 106 ? -16.185 5.929 4.744 1.00 93.50 106 PRO A O 1
ATOM 860 N N . GLU A 1 107 ? -18.369 6.351 4.946 1.00 94.88 107 GLU A N 1
ATOM 861 C CA . GLU A 1 107 ? -18.321 6.494 6.407 1.00 94.88 107 GLU A CA 1
ATOM 862 C C . GLU A 1 107 ? -18.117 5.155 7.134 1.00 94.88 107 GLU A C 1
ATOM 864 O O . GLU A 1 107 ? -17.399 5.096 8.134 1.00 94.88 107 GLU A O 1
ATOM 869 N N . GLU A 1 108 ? -18.688 4.056 6.627 1.00 96.12 108 GLU A N 1
ATOM 870 C CA . GLU A 1 108 ? -18.414 2.711 7.154 1.00 96.12 108 GLU A CA 1
ATOM 871 C C . GLU A 1 108 ? -16.979 2.284 6.837 1.00 96.12 108 GLU A C 1
ATOM 873 O O . GLU A 1 108 ? -16.297 1.748 7.711 1.00 96.12 108 GLU A O 1
ATOM 878 N N . TYR A 1 109 ? -16.492 2.600 5.632 1.00 95.88 109 TYR A N 1
ATOM 879 C CA . TYR A 1 109 ? -15.108 2.344 5.233 1.00 95.88 109 TYR A CA 1
ATOM 880 C C . TYR A 1 109 ? -14.126 3.031 6.182 1.00 95.88 109 TYR A C 1
ATOM 882 O O . TYR A 1 109 ? -13.270 2.366 6.766 1.00 95.88 109 TYR A O 1
ATOM 890 N N . LYS A 1 110 ? -14.296 4.338 6.428 1.00 93.75 110 LYS A N 1
ATOM 891 C CA . LYS A 1 110 ? -13.447 5.099 7.362 1.00 93.75 110 LYS A CA 1
ATOM 892 C C . LYS A 1 110 ? -13.442 4.488 8.765 1.00 93.75 110 LYS A C 1
ATOM 894 O O . LYS A 1 110 ? -12.375 4.332 9.355 1.00 93.75 110 LYS A O 1
ATOM 899 N N . LYS A 1 111 ? -14.612 4.105 9.291 1.00 94.56 111 LYS A N 1
ATOM 900 C CA . LYS A 1 111 ? -14.728 3.447 10.607 1.00 94.56 111 LYS A CA 1
ATOM 901 C C . LYS A 1 111 ? -14.030 2.090 10.636 1.00 94.56 111 LYS A C 1
ATOM 903 O O . LYS A 1 111 ? -13.357 1.768 11.609 1.00 94.56 111 LYS A O 1
ATOM 908 N N . LYS A 1 112 ? -14.173 1.282 9.585 1.00 95.69 112 LYS A N 1
ATOM 909 C CA . LYS A 1 112 ? -13.524 -0.031 9.511 1.00 95.69 112 LYS A CA 1
ATOM 910 C C . LYS A 1 112 ? -12.005 0.113 9.437 1.00 95.69 112 LYS A C 1
ATOM 912 O O . LYS A 1 112 ? -11.299 -0.559 10.184 1.00 95.69 112 LYS A O 1
ATOM 917 N N . VAL A 1 113 ? -11.500 1.039 8.622 1.00 94.75 113 VAL A N 1
ATOM 918 C CA . VAL A 1 113 ? -10.062 1.329 8.540 1.00 94.75 113 VAL A CA 1
ATOM 919 C C . VAL A 1 113 ? -9.505 1.810 9.884 1.00 94.75 113 VAL A C 1
ATOM 921 O O . VAL A 1 113 ? -8.463 1.312 10.313 1.00 94.75 113 VAL A O 1
ATOM 924 N N . SER A 1 114 ? -10.198 2.703 10.596 1.00 91.44 114 SER A N 1
ATOM 925 C CA . SER A 1 114 ? -9.708 3.221 11.883 1.00 91.44 114 SER A CA 1
ATOM 926 C C . SER A 1 114 ? -9.604 2.139 12.968 1.00 91.44 114 SER A C 1
ATOM 928 O O . SER A 1 114 ? -8.691 2.171 13.801 1.00 91.44 114 SER A O 1
ATOM 930 N N . VAL A 1 115 ? -10.473 1.121 12.929 1.00 93.00 115 VAL A N 1
ATOM 931 C CA . VAL A 1 115 ? -10.363 -0.070 13.787 1.00 93.00 115 VAL A CA 1
ATOM 932 C C . VAL A 1 115 ? -9.088 -0.855 13.467 1.00 93.00 115 VAL A C 1
ATOM 934 O O . VAL A 1 115 ? -8.331 -1.184 14.384 1.00 93.00 115 VAL A O 1
ATOM 937 N N . PHE A 1 116 ? -8.800 -1.101 12.184 1.00 92.00 116 PHE A N 1
ATOM 938 C CA . PHE A 1 116 ? -7.564 -1.772 11.760 1.00 92.00 116 PHE A CA 1
ATOM 939 C C . PHE A 1 116 ? -6.315 -0.969 12.152 1.00 92.00 116 PHE A C 1
ATOM 941 O O . PHE A 1 116 ? -5.360 -1.550 12.670 1.00 92.00 116 PHE A O 1
ATOM 948 N N . ALA A 1 117 ? -6.332 0.357 11.984 1.00 87.94 117 ALA A N 1
ATOM 949 C CA . ALA A 1 117 ? -5.246 1.253 12.393 1.00 87.94 117 ALA A CA 1
ATOM 950 C C . ALA A 1 117 ? -5.018 1.230 13.916 1.00 87.94 117 ALA A C 1
ATOM 952 O O . ALA A 1 117 ? -3.892 1.122 14.402 1.00 87.94 117 ALA A O 1
ATOM 953 N N . THR A 1 118 ? -6.091 1.236 14.705 1.00 87.62 118 THR A N 1
ATOM 954 C CA . THR A 1 118 ? -5.985 1.131 16.167 1.00 87.62 118 THR A CA 1
ATOM 955 C C . THR A 1 118 ? -5.415 -0.225 16.589 1.00 87.62 118 THR A C 1
ATOM 957 O O . THR A 1 118 ? -4.588 -0.308 17.503 1.00 87.62 118 THR A O 1
ATOM 960 N N . GLN A 1 119 ? -5.830 -1.308 15.931 1.00 87.06 119 GLN A N 1
ATOM 961 C CA . GLN A 1 119 ? -5.348 -2.651 16.243 1.00 87.06 119 GLN A CA 1
ATOM 962 C C . GLN A 1 119 ? -3.887 -2.857 15.836 1.00 87.06 119 GLN A C 1
ATOM 964 O O . GLN A 1 119 ? -3.132 -3.486 16.584 1.00 87.06 119 GLN A O 1
ATOM 969 N N . SER A 1 120 ? -3.471 -2.278 14.709 1.00 83.06 120 SER A N 1
ATOM 970 C CA . SER A 1 120 ? -2.078 -2.293 14.270 1.00 83.06 120 SER A CA 1
ATOM 971 C C . SER A 1 120 ? -1.169 -1.614 15.297 1.00 83.06 120 SER A C 1
ATOM 973 O O . SER A 1 120 ? -0.177 -2.206 15.723 1.00 83.06 120 SER A O 1
ATOM 975 N N . LYS A 1 121 ? -1.577 -0.450 15.822 1.00 78.75 121 LYS A N 1
ATOM 976 C CA . LYS A 1 121 ? -0.874 0.258 16.903 1.00 78.75 121 LYS A CA 1
ATOM 977 C C . LYS A 1 121 ? -0.816 -0.533 18.214 1.00 78.75 121 LYS A C 1
ATOM 979 O O . LYS A 1 121 ? 0.213 -0.519 18.887 1.00 78.75 121 LYS A O 1
ATOM 984 N N . LYS A 1 122 ? -1.889 -1.232 18.598 1.00 78.69 122 LYS A N 1
ATOM 985 C CA . LYS A 1 122 ? -1.912 -2.061 19.821 1.00 78.69 122 LYS A CA 1
ATOM 986 C C . LYS A 1 122 ? -0.942 -3.238 19.732 1.00 78.69 122 LYS A C 1
ATOM 988 O O . LYS A 1 122 ? -0.135 -3.430 20.636 1.00 78.69 122 LYS A O 1
ATOM 993 N N . MET A 1 123 ? -0.989 -3.989 18.630 1.00 74.25 123 MET A N 1
ATOM 994 C CA . MET A 1 123 ? -0.048 -5.087 18.357 1.00 74.25 123 MET A CA 1
ATOM 995 C C . MET A 1 123 ? 1.394 -4.567 18.297 1.00 74.25 123 MET A C 1
ATOM 997 O O . MET A 1 123 ? 2.299 -5.169 18.870 1.00 74.25 123 MET A O 1
ATOM 1001 N N . PHE A 1 124 ? 1.528 -3.383 17.698 1.00 71.19 124 PHE A N 1
ATOM 1002 C CA . PHE A 1 124 ? 2.579 -2.391 17.858 1.00 71.19 124 PHE A CA 1
ATOM 1003 C C . PHE A 1 124 ? 3.324 -2.445 19.206 1.00 71.19 124 PHE A C 1
ATOM 1005 O O . PHE A 1 124 ? 4.378 -3.054 19.402 1.00 71.19 124 PHE A O 1
ATOM 1012 N N . ILE A 1 125 ? 2.678 -1.764 20.150 1.00 69.19 125 ILE A N 1
ATOM 1013 C CA . ILE A 1 125 ? 3.124 -1.503 21.519 1.00 69.19 125 ILE A CA 1
ATOM 1014 C C . ILE A 1 125 ? 3.320 -2.803 22.296 1.00 69.19 125 ILE A C 1
ATOM 1016 O O . ILE A 1 125 ? 4.305 -2.939 23.016 1.00 69.19 125 ILE A O 1
ATOM 1020 N N . MET A 1 126 ? 2.425 -3.776 22.116 1.00 65.06 126 MET A N 1
ATOM 1021 C CA . MET A 1 126 ? 2.543 -5.067 22.784 1.00 65.06 126 MET A CA 1
ATOM 1022 C C . MET A 1 126 ? 3.834 -5.777 22.365 1.00 65.06 126 MET A C 1
ATOM 1024 O O . MET A 1 126 ? 4.569 -6.249 23.221 1.00 65.06 126 MET A O 1
ATOM 1028 N N . SER A 1 127 ? 4.191 -5.766 21.074 1.00 63.31 127 SER A N 1
ATOM 1029 C CA . SER A 1 127 ? 5.442 -6.378 20.605 1.00 63.31 127 SER A CA 1
ATOM 1030 C C . SER A 1 127 ? 6.698 -5.727 21.198 1.00 63.31 127 SER A C 1
ATOM 1032 O O . SER A 1 127 ? 7.648 -6.438 21.506 1.00 63.31 127 SER A O 1
ATOM 1034 N N . LEU A 1 128 ? 6.687 -4.412 21.451 1.00 58.53 128 LEU A N 1
ATOM 1035 C CA . LEU A 1 128 ? 7.795 -3.729 22.130 1.00 58.53 128 LEU A CA 1
ATOM 1036 C C . LEU A 1 128 ? 7.977 -4.196 23.580 1.00 58.53 128 LEU A C 1
ATOM 1038 O O . LEU A 1 128 ? 9.108 -4.287 24.049 1.00 58.53 128 LEU A O 1
ATOM 1042 N N . GLN A 1 129 ? 6.892 -4.533 24.281 1.00 50.41 129 GLN A N 1
ATOM 1043 C CA . GLN A 1 129 ? 6.962 -5.035 25.658 1.00 50.41 129 GLN A CA 1
ATOM 1044 C C . GLN A 1 129 ? 7.623 -6.426 25.731 1.00 50.41 129 GLN A C 1
ATOM 1046 O O . GLN A 1 129 ? 8.324 -6.725 26.699 1.00 50.41 129 GLN A O 1
ATOM 1051 N N . PHE A 1 130 ? 7.477 -7.244 24.682 1.00 44.41 130 PHE A N 1
ATOM 1052 C CA . PHE A 1 130 ? 8.057 -8.591 24.592 1.00 44.41 130 PHE A CA 1
ATOM 1053 C C . PHE A 1 130 ? 9.524 -8.631 24.119 1.00 44.41 130 PHE A C 1
ATOM 1055 O O . PHE A 1 130 ? 10.217 -9.610 24.395 1.00 44.41 130 PHE A O 1
ATOM 1062 N N . ILE A 1 131 ? 10.039 -7.583 23.460 1.00 46.38 131 ILE A N 1
ATOM 1063 C CA . ILE A 1 131 ? 11.436 -7.539 22.967 1.00 46.38 131 ILE A CA 1
ATOM 1064 C C . ILE A 1 131 ? 12.465 -7.445 24.115 1.00 46.38 131 ILE A C 1
ATOM 1066 O O . ILE A 1 131 ? 13.643 -7.710 23.908 1.00 46.38 131 ILE A O 1
ATOM 1070 N N . SER A 1 132 ? 12.035 -7.191 25.355 1.00 39.75 132 SER A N 1
ATOM 1071 C CA . SER A 1 132 ? 12.923 -7.230 26.527 1.00 39.75 132 SER A CA 1
ATOM 1072 C C . SER A 1 132 ? 13.490 -8.625 26.867 1.00 39.75 132 SER A C 1
ATOM 1074 O O . SER A 1 132 ? 14.359 -8.704 27.730 1.00 39.75 132 SER A O 1
ATOM 1076 N N . HIS A 1 133 ? 13.024 -9.716 26.232 1.00 38.81 133 HIS A N 1
ATOM 1077 C CA . HIS A 1 133 ? 13.314 -11.093 26.674 1.00 38.81 133 HIS A CA 1
ATOM 1078 C C . HIS A 1 133 ? 13.476 -12.152 25.551 1.00 38.81 133 HIS A C 1
ATOM 1080 O O . HIS A 1 133 ? 13.143 -13.319 25.769 1.00 38.81 133 HIS A O 1
ATOM 1086 N N . GLN A 1 134 ? 13.970 -11.823 24.349 1.00 38.19 134 GLN A N 1
ATOM 1087 C CA . GLN A 1 134 ? 14.222 -12.841 23.301 1.00 38.19 134 GLN A CA 1
ATOM 1088 C C . GLN A 1 134 ? 15.661 -12.783 22.746 1.00 38.19 134 GLN A C 1
ATOM 1090 O O . GLN A 1 134 ? 16.136 -11.685 22.454 1.00 38.19 134 GLN A O 1
ATOM 1095 N N . PRO A 1 135 ? 16.352 -13.933 22.565 1.00 36.47 135 PRO A N 1
ATOM 1096 C CA . PRO A 1 135 ? 17.639 -13.991 21.881 1.00 36.47 135 PRO A CA 1
ATOM 1097 C C . PRO A 1 135 ? 17.464 -13.753 20.374 1.00 36.47 135 PRO A C 1
ATOM 1099 O O . PRO A 1 135 ? 16.485 -14.182 19.764 1.00 36.47 135 PRO A O 1
ATOM 1102 N N . THR A 1 136 ? 18.418 -13.036 19.794 1.00 43.28 136 THR A N 1
ATOM 1103 C CA . THR A 1 136 ? 18.391 -12.448 18.454 1.00 43.28 136 THR A CA 1
ATOM 1104 C C . THR A 1 136 ? 18.426 -13.494 17.332 1.00 43.28 136 THR A C 1
ATOM 1106 O O . THR A 1 136 ? 19.350 -14.296 17.225 1.00 43.28 136 THR A O 1
ATOM 1109 N N . CYS A 1 137 ? 17.448 -13.443 16.422 1.00 33.88 137 CYS A N 1
ATOM 1110 C CA . CYS A 1 137 ? 17.659 -13.895 15.047 1.00 33.88 137 CYS A CA 1
ATOM 1111 C C . CYS A 1 137 ? 18.300 -12.742 14.266 1.00 33.88 137 CYS A C 1
ATOM 1113 O O . CYS A 1 137 ? 17.881 -11.595 14.416 1.00 33.88 137 CYS A O 1
ATOM 1115 N N . HIS A 1 138 ? 19.300 -13.048 13.435 1.00 40.38 138 HIS A N 1
ATOM 1116 C CA . HIS A 1 138 ? 19.963 -12.100 12.534 1.00 40.38 138 HIS A CA 1
ATOM 1117 C C . HIS A 1 138 ? 18.990 -11.596 11.451 1.00 40.38 138 HIS A C 1
ATOM 1119 O O . HIS A 1 138 ? 19.023 -12.033 10.301 1.00 40.38 138 HIS A O 1
ATOM 1125 N N . GLU A 1 139 ? 18.098 -10.682 11.812 1.00 41.38 139 GLU A N 1
ATOM 1126 C CA . GLU A 1 139 ? 17.332 -9.869 10.875 1.00 41.38 139 GLU A CA 1
ATOM 1127 C C . GLU A 1 139 ? 18.035 -8.512 10.753 1.00 41.38 139 GLU A C 1
ATOM 1129 O O . GLU A 1 139 ? 18.275 -7.828 11.745 1.00 41.38 139 GLU A O 1
ATOM 1134 N N . HIS A 1 140 ? 18.416 -8.124 9.533 1.00 39.56 140 HIS A N 1
ATOM 1135 C CA . HIS A 1 140 ? 18.950 -6.787 9.286 1.00 39.56 140 HIS A CA 1
ATOM 1136 C C . HIS A 1 140 ? 17.773 -5.806 9.298 1.00 39.56 140 HIS A C 1
ATOM 1138 O O . HIS A 1 140 ? 16.999 -5.742 8.339 1.00 39.56 140 HIS A O 1
ATOM 1144 N N . PHE A 1 141 ? 17.625 -5.062 10.391 1.00 42.38 141 PHE A N 1
ATOM 1145 C CA . PHE A 1 141 ? 16.637 -3.997 10.507 1.00 42.38 141 PHE A CA 1
ATOM 1146 C C . PHE A 1 141 ? 17.198 -2.708 9.904 1.00 42.38 141 PHE A C 1
ATOM 1148 O O . PHE A 1 141 ? 18.314 -2.291 10.211 1.00 42.38 141 PHE A O 1
ATOM 1155 N N . PHE A 1 142 ? 16.412 -2.069 9.042 1.00 44.72 142 PHE A N 1
ATOM 1156 C CA . PHE A 1 142 ? 16.734 -0.754 8.498 1.00 44.72 142 PHE A CA 1
ATOM 1157 C C . PHE A 1 142 ? 15.824 0.261 9.170 1.00 44.72 142 PHE A C 1
ATOM 1159 O O . PHE A 1 142 ? 14.59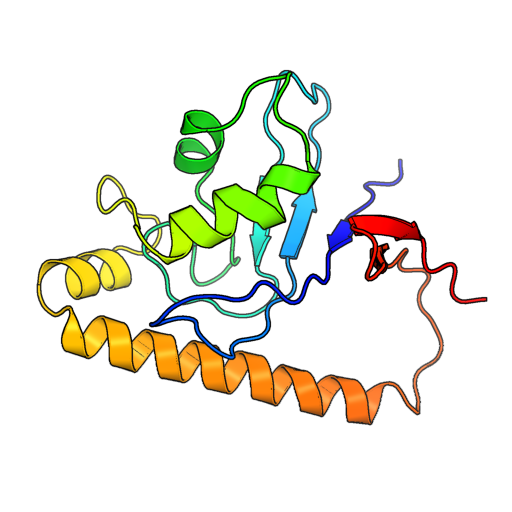6 0.157 9.085 1.00 44.72 142 PHE A O 1
ATOM 1166 N N . GLU A 1 143 ? 16.434 1.234 9.836 1.00 39.97 143 GLU A N 1
ATOM 1167 C CA . GLU A 1 143 ? 15.743 2.379 10.412 1.00 39.97 143 GLU A CA 1
ATOM 1168 C C . GLU A 1 143 ? 16.170 3.632 9.650 1.00 39.97 143 GLU A C 1
ATOM 1170 O O . GLU A 1 143 ? 17.354 3.870 9.395 1.00 39.97 143 GLU A O 1
ATOM 1175 N N . TRP A 1 144 ? 15.184 4.424 9.238 1.00 41.06 144 TRP A N 1
ATOM 1176 C CA . TRP A 1 144 ? 15.454 5.761 8.734 1.00 41.06 144 TRP A CA 1
ATOM 1177 C C . TRP A 1 144 ? 15.798 6.644 9.927 1.00 41.06 144 TRP A C 1
ATOM 1179 O O . TRP A 1 144 ? 14.983 6.805 10.833 1.00 41.06 144 TRP A O 1
ATOM 1189 N N . THR A 1 145 ? 16.999 7.210 9.920 1.00 39.56 145 THR A N 1
ATOM 1190 C CA . THR A 1 145 ? 17.390 8.239 10.890 1.00 39.56 145 THR A CA 1
ATOM 1191 C C . THR A 1 145 ? 16.504 9.478 10.728 1.00 39.56 145 THR A C 1
ATOM 1193 O O . THR A 1 145 ? 15.962 9.715 9.646 1.00 39.56 145 THR A O 1
ATOM 1196 N N . GLU A 1 146 ? 16.392 10.307 11.772 1.00 36.00 146 GLU A N 1
ATOM 1197 C CA . GLU A 1 146 ? 15.623 11.569 11.748 1.00 36.00 146 GLU A CA 1
ATOM 1198 C C . GLU A 1 146 ? 16.030 12.511 10.597 1.00 36.00 146 GLU A C 1
ATOM 1200 O O . GLU A 1 146 ? 15.244 13.347 10.162 1.00 36.00 146 GLU A O 1
ATOM 1205 N N . ASN A 1 147 ? 17.229 12.313 10.045 1.00 34.44 147 ASN A N 1
ATOM 1206 C CA . ASN A 1 147 ? 17.793 13.092 8.947 1.00 34.44 147 ASN A CA 1
ATOM 1207 C C . ASN A 1 147 ? 17.429 12.554 7.552 1.00 34.44 147 ASN A C 1
ATOM 1209 O O . ASN A 1 147 ? 18.002 13.004 6.564 1.00 34.44 147 ASN A O 1
ATOM 1213 N N . GLY A 1 148 ? 16.538 11.562 7.452 1.00 38.44 148 GLY A N 1
ATOM 1214 C CA . GLY A 1 148 ? 16.138 10.996 6.165 1.00 38.44 148 GLY A CA 1
ATOM 1215 C C . GLY A 1 148 ? 17.236 10.167 5.498 1.00 38.44 148 GLY A C 1
ATOM 1216 O O . GLY A 1 148 ? 17.240 10.047 4.284 1.00 38.44 148 GLY A O 1
ATOM 1217 N N . ASN A 1 149 ? 18.151 9.573 6.270 1.00 39.75 149 ASN A N 1
ATOM 1218 C CA . ASN A 1 149 ? 19.111 8.585 5.770 1.00 39.75 149 ASN A CA 1
ATOM 1219 C C . ASN A 1 149 ? 18.721 7.181 6.237 1.00 39.75 149 ASN A C 1
ATOM 1221 O O . ASN A 1 149 ? 18.422 6.984 7.420 1.00 39.75 149 ASN A O 1
ATOM 1225 N N . LEU A 1 150 ? 18.773 6.207 5.327 1.00 43.62 150 LEU A N 1
ATOM 1226 C CA . LEU A 1 150 ? 18.617 4.789 5.641 1.00 43.62 150 LEU A CA 1
ATOM 1227 C C . LEU A 1 150 ? 19.851 4.315 6.424 1.00 43.62 150 LEU A C 1
ATOM 1229 O O . LEU A 1 150 ? 20.955 4.277 5.883 1.00 43.62 150 LEU A O 1
ATOM 1233 N N . SER A 1 151 ? 19.673 3.952 7.691 1.00 38.41 151 SER A N 1
ATOM 1234 C CA . SER A 1 151 ? 20.734 3.368 8.513 1.00 38.41 151 SER A CA 1
ATOM 1235 C C . SER A 1 151 ? 20.466 1.889 8.768 1.00 38.41 151 SER A C 1
ATOM 1237 O O . SER A 1 151 ? 19.334 1.475 9.026 1.00 38.41 151 SER A O 1
ATOM 1239 N N . ILE A 1 152 ? 21.522 1.082 8.664 1.00 44.47 152 ILE A N 1
ATOM 1240 C CA . ILE A 1 152 ? 21.492 -0.323 9.066 1.00 44.47 152 ILE A CA 1
ATOM 1241 C C . ILE A 1 152 ? 21.645 -0.336 10.584 1.00 44.47 152 ILE A C 1
ATOM 1243 O O . ILE A 1 152 ? 22.705 0.028 11.094 1.00 44.47 152 ILE A O 1
ATOM 1247 N N . LEU A 1 153 ? 20.621 -0.788 11.306 1.00 41.28 153 LEU A N 1
ATOM 1248 C CA . LEU A 1 153 ? 20.813 -1.232 12.680 1.00 41.28 153 LEU A CA 1
ATOM 1249 C C . LEU A 1 153 ? 21.494 -2.596 12.608 1.00 41.28 153 LEU A C 1
ATOM 1251 O O . LEU A 1 153 ? 20.848 -3.640 12.523 1.00 41.28 153 LEU A O 1
ATOM 1255 N N . LEU A 1 154 ? 22.825 -2.581 12.615 1.00 31.11 154 LEU A N 1
ATOM 1256 C CA . LEU A 1 154 ? 23.575 -3.734 13.088 1.00 31.11 154 LEU A CA 1
ATOM 1257 C C . LEU A 1 154 ? 23.326 -3.785 14.597 1.00 31.11 154 LEU A C 1
ATOM 1259 O O . LEU A 1 154 ? 23.988 -3.092 15.367 1.00 31.11 154 LEU A O 1
ATOM 1263 N N . MET A 1 155 ? 22.309 -4.539 15.014 1.00 31.56 155 MET A N 1
ATOM 1264 C CA . MET A 1 155 ? 22.253 -5.000 16.395 1.00 31.56 155 MET A CA 1
ATOM 1265 C C . MET A 1 155 ? 23.459 -5.924 16.581 1.00 31.56 155 MET A C 1
ATOM 1267 O O . MET A 1 155 ? 23.513 -6.988 15.963 1.00 31.56 155 MET A O 1
ATOM 1271 N N . TRP A 1 156 ? 24.450 -5.455 17.341 1.00 34.25 156 TRP A N 1
ATOM 1272 C CA . TRP A 1 156 ? 25.497 -6.305 17.904 1.00 34.25 156 TRP A CA 1
ATOM 1273 C C . TRP A 1 156 ? 24.890 -7.271 18.920 1.00 34.25 156 TRP A C 1
ATOM 1275 O O . TRP A 1 156 ? 23.949 -6.848 19.635 1.00 34.25 156 TRP A O 1
#